Protein AF-A0A6B2NS37-F1 (afdb_monomer_lite)

Foldseek 3Di:
DQPADLLLLLVLLVLLVVCVPRLVVSLVSLVPDDLQNLLLSQLLLCCLVVVDALVCSVVSSVVSSVPVPDRSSVVLNPDPPSSSSSQSSCVRPVHHSVVSVVVVD

pLDDT: mean 93.17, std 7.97, range [64.0, 98.56]

Organism: NCBI:txid2706882

InterPro domains:
  IPR022254 Protein of unknown function DUF3775 [PF12616] (24-95)

Radius of gyration: 12.37 Å; chains: 1; bounding box: 32×26×31 Å

Sequence (105 aa):
MMEISARKVAQVALMARELGRAEGELRAFIDRMSEDEQAELVAIMWIGRGSFEAEEFEEAIATARAEATTPCADYLLGSPHLPDHLENGLDALGISAEDVENDLM

Secondary structure (DSSP, 8-state):
--SS-HHHHHHHHHHHHTHHHHHHHHHHHHTTS-HHHHHHHHHHHHHHTTSS-GGGHHHHHHHHHHT--S-HHHHHHTSTTHHHHHHHHHHHTT--HHHHHHTT-

Structure (mmCIF, N/CA/C/O backbone):
data_AF-A0A6B2NS37-F1
#
_entry.id   AF-A0A6B2NS37-F1
#
loop_
_atom_site.group_PDB
_atom_site.id
_atom_site.type_symbol
_atom_site.label_atom_id
_atom_site.label_alt_id
_atom_site.label_comp_id
_atom_site.label_asym_id
_atom_site.label_entity_id
_atom_site.label_seq_id
_atom_site.pdbx_PDB_ins_code
_atom_site.Cartn_x
_atom_site.Cartn_y
_atom_site.Cartn_z
_atom_site.occupancy
_atom_site.B_iso_or_equiv
_atom_site.auth_seq_id
_atom_site.auth_comp_id
_atom_site.auth_asym_id
_atom_site.auth_atom_id
_atom_site.pdbx_PDB_model_num
ATOM 1 N N . MET A 1 1 ? -12.604 -3.974 6.406 1.00 64.00 1 MET A N 1
ATOM 2 C CA . MET A 1 1 ? -11.517 -4.562 7.236 1.00 64.00 1 MET A CA 1
ATOM 3 C C . MET A 1 1 ? -10.428 -4.893 6.247 1.00 64.00 1 MET A C 1
ATOM 5 O O . MET A 1 1 ? -10.782 -5.484 5.243 1.00 64.00 1 MET A O 1
ATOM 9 N N . MET A 1 2 ? -9.188 -4.466 6.483 1.00 78.75 2 MET A N 1
ATOM 10 C CA . MET A 1 2 ? -8.087 -4.757 5.556 1.00 78.75 2 MET A CA 1
ATOM 11 C C . MET A 1 2 ? -7.899 -6.267 5.412 1.00 78.75 2 MET A C 1
ATOM 13 O O . MET A 1 2 ? -7.722 -6.956 6.420 1.00 78.75 2 MET A O 1
ATOM 17 N N . GLU A 1 3 ? -7.944 -6.757 4.178 1.00 86.19 3 GLU A N 1
ATOM 18 C CA . GLU A 1 3 ? -7.597 -8.131 3.817 1.00 86.19 3 GLU A CA 1
ATOM 19 C C . GLU A 1 3 ? -6.070 -8.312 3.759 1.00 86.19 3 GLU A C 1
ATOM 21 O O . GLU A 1 3 ? -5.536 -9.342 4.182 1.00 86.19 3 GLU A O 1
ATOM 26 N N . ILE A 1 4 ? -5.335 -7.292 3.301 1.00 93.25 4 ILE A N 1
ATOM 27 C CA . ILE A 1 4 ? -3.879 -7.266 3.336 1.00 93.25 4 ILE A CA 1
ATOM 28 C C . ILE A 1 4 ? -3.395 -7.069 4.770 1.00 93.25 4 ILE A C 1
ATOM 30 O O . ILE A 1 4 ? -3.778 -6.144 5.487 1.00 93.25 4 ILE A O 1
ATOM 34 N N . SER A 1 5 ? -2.492 -7.943 5.210 1.00 94.25 5 SER A N 1
ATOM 35 C CA . SER A 1 5 ? -1.856 -7.764 6.508 1.00 94.25 5 SER A CA 1
ATOM 36 C C . SER A 1 5 ? -0.810 -6.654 6.449 1.00 94.25 5 SER A C 1
ATOM 38 O O . SER A 1 5 ? -0.040 -6.557 5.490 1.00 94.25 5 SER A O 1
ATOM 40 N N . ALA A 1 6 ? -0.697 -5.879 7.528 1.00 93.69 6 ALA A N 1
ATOM 41 C CA . ALA A 1 6 ? 0.342 -4.859 7.665 1.00 93.69 6 ALA A CA 1
ATOM 42 C C . ALA A 1 6 ? 1.753 -5.416 7.408 1.00 93.69 6 ALA A C 1
ATOM 44 O O . ALA A 1 6 ? 2.577 -4.771 6.769 1.00 93.69 6 ALA A O 1
ATOM 45 N N . ARG A 1 7 ? 2.005 -6.671 7.813 1.00 94.06 7 ARG A N 1
ATOM 46 C CA . ARG A 1 7 ? 3.263 -7.384 7.545 1.00 94.06 7 ARG A CA 1
ATOM 47 C C . ARG A 1 7 ? 3.586 -7.473 6.055 1.00 94.06 7 ARG A C 1
ATOM 49 O O . ARG A 1 7 ? 4.740 -7.293 5.679 1.00 94.06 7 ARG A O 1
ATOM 56 N N . LYS A 1 8 ? 2.596 -7.764 5.204 1.00 96.25 8 LYS A N 1
ATOM 57 C CA . LYS A 1 8 ? 2.804 -7.803 3.749 1.00 96.25 8 LYS A CA 1
ATOM 58 C C . LYS A 1 8 ? 3.155 -6.419 3.210 1.00 96.25 8 LYS A C 1
ATOM 60 O O . LYS A 1 8 ? 4.044 -6.321 2.373 1.00 96.25 8 LYS A O 1
ATOM 65 N N . VAL A 1 9 ? 2.501 -5.373 3.710 1.00 97.06 9 VAL A N 1
ATOM 66 C CA . VAL A 1 9 ? 2.764 -3.983 3.309 1.00 97.06 9 VAL A CA 1
ATOM 67 C C . VAL A 1 9 ? 4.185 -3.559 3.694 1.00 97.06 9 VAL A C 1
ATOM 69 O O . VAL A 1 9 ? 4.939 -3.118 2.831 1.00 97.06 9 VAL A O 1
ATOM 72 N N . ALA A 1 10 ? 4.592 -3.790 4.945 1.00 95.19 10 ALA A N 1
ATOM 73 C CA . ALA A 1 10 ? 5.952 -3.517 5.416 1.00 95.19 10 ALA A CA 1
ATOM 74 C C . ALA A 1 10 ? 7.007 -4.324 4.637 1.00 95.19 10 ALA A C 1
ATOM 76 O O . ALA A 1 10 ? 8.047 -3.801 4.247 1.00 95.19 10 ALA A O 1
ATOM 77 N N . GLN A 1 11 ? 6.718 -5.589 4.308 1.00 95.69 11 GLN A N 1
ATOM 78 C CA . GLN A 1 11 ? 7.607 -6.397 3.474 1.00 95.69 11 GLN A CA 1
ATOM 79 C C . GLN A 1 11 ? 7.781 -5.804 2.062 1.00 95.69 11 GLN A C 1
ATOM 81 O O . GLN A 1 11 ? 8.896 -5.808 1.538 1.00 95.69 11 GLN A O 1
ATOM 86 N N . VAL A 1 12 ? 6.712 -5.282 1.445 1.00 96.94 12 VAL A N 1
ATOM 87 C CA . VAL A 1 12 ? 6.790 -4.565 0.158 1.00 96.94 12 VAL A CA 1
ATOM 88 C C . VAL A 1 12 ? 7.650 -3.311 0.293 1.00 96.94 12 VAL A C 1
ATOM 90 O O . VAL A 1 12 ? 8.529 -3.113 -0.545 1.00 96.94 12 VAL A O 1
ATOM 93 N N . ALA A 1 13 ? 7.441 -2.504 1.339 1.00 96.06 13 ALA A N 1
ATOM 94 C CA . ALA A 1 13 ? 8.234 -1.303 1.596 1.00 96.06 13 ALA A CA 1
ATOM 95 C C . ALA A 1 13 ? 9.731 -1.638 1.719 1.00 96.06 13 ALA A C 1
ATOM 97 O O . ALA A 1 13 ? 10.548 -1.075 0.988 1.00 96.06 13 ALA A O 1
ATOM 98 N N . LEU A 1 14 ? 10.078 -2.645 2.528 1.00 94.00 14 LEU A N 1
ATOM 99 C CA . LEU A 1 14 ? 11.448 -3.127 2.707 1.00 94.00 14 LEU A CA 1
ATOM 100 C C . LEU A 1 14 ? 12.090 -3.568 1.384 1.00 94.00 14 LEU A C 1
ATOM 102 O O . LEU A 1 14 ? 13.175 -3.103 1.033 1.00 94.00 14 LEU A O 1
ATOM 106 N N . MET A 1 15 ? 11.416 -4.426 0.610 1.00 95.00 15 MET A N 1
ATOM 107 C CA . MET A 1 15 ? 11.932 -4.878 -0.688 1.00 95.00 15 MET A CA 1
ATOM 108 C C . MET A 1 15 ? 12.083 -3.714 -1.680 1.00 95.00 15 MET A C 1
ATOM 110 O O . MET A 1 15 ? 13.039 -3.675 -2.458 1.00 95.00 15 MET A O 1
ATOM 114 N N . ALA A 1 16 ? 11.176 -2.735 -1.634 1.00 94.94 16 ALA A N 1
ATOM 115 C CA . ALA A 1 16 ? 11.221 -1.542 -2.470 1.00 94.94 16 ALA A CA 1
ATOM 116 C C . ALA A 1 16 ? 12.334 -0.549 -2.071 1.00 94.94 16 ALA A C 1
ATOM 118 O O . ALA A 1 16 ? 12.746 0.265 -2.897 1.00 94.94 16 ALA A O 1
ATOM 119 N N . ARG A 1 17 ? 12.902 -0.623 -0.859 1.00 93.31 17 ARG A N 1
ATOM 120 C CA . ARG A 1 17 ? 14.129 0.130 -0.510 1.00 93.31 17 ARG A CA 1
ATOM 121 C C . ARG A 1 17 ? 15.366 -0.431 -1.217 1.00 93.31 17 ARG A C 1
ATOM 123 O O . ARG A 1 17 ? 16.370 0.262 -1.371 1.00 93.31 17 ARG A O 1
ATOM 130 N N . GLU A 1 18 ? 15.286 -1.668 -1.699 1.00 91.44 18 GLU A N 1
ATOM 131 C CA . GLU A 1 18 ? 16.417 -2.435 -2.215 1.00 91.44 18 GLU A CA 1
ATOM 132 C C . GLU A 1 18 ? 16.185 -2.934 -3.648 1.00 91.44 18 GLU A C 1
ATOM 134 O O . GLU A 1 18 ? 16.707 -3.979 -4.047 1.00 91.44 18 GLU A O 1
ATOM 139 N N . LEU A 1 19 ? 15.433 -2.170 -4.452 1.00 85.19 19 LEU A N 1
ATOM 140 C CA . LEU A 1 19 ? 15.003 -2.560 -5.804 1.00 85.19 19 LEU A CA 1
ATOM 141 C C . LEU A 1 19 ? 16.127 -3.106 -6.683 1.00 85.19 19 LEU A C 1
ATOM 143 O O . LEU A 1 19 ? 15.935 -4.115 -7.353 1.00 85.19 19 LEU A O 1
ATOM 147 N N . GLY A 1 20 ? 17.326 -2.520 -6.619 1.00 86.69 20 GLY A N 1
ATOM 148 C CA . GLY A 1 20 ? 18.468 -2.987 -7.410 1.00 86.69 20 GLY A CA 1
ATOM 149 C C . GLY A 1 20 ? 18.829 -4.467 -7.200 1.00 86.69 20 GLY A C 1
ATOM 150 O O . GLY A 1 20 ? 19.374 -5.087 -8.109 1.00 86.69 20 GLY A O 1
ATOM 151 N N . ARG A 1 21 ? 18.516 -5.044 -6.030 1.00 89.06 21 ARG A N 1
ATOM 152 C CA . ARG A 1 21 ? 18.725 -6.469 -5.715 1.00 89.06 21 ARG A CA 1
ATOM 153 C C . ARG A 1 21 ? 17.431 -7.273 -5.588 1.00 89.06 21 ARG A C 1
ATOM 155 O O . ARG A 1 21 ? 17.470 -8.481 -5.790 1.00 89.06 21 ARG A O 1
ATOM 162 N N . ALA A 1 22 ? 16.318 -6.624 -5.254 1.00 90.75 22 ALA A N 1
ATOM 163 C CA . ALA A 1 22 ? 15.072 -7.287 -4.878 1.00 90.75 22 ALA A CA 1
ATOM 164 C C . ALA A 1 22 ? 13.944 -7.164 -5.917 1.00 90.75 22 ALA A C 1
ATOM 166 O O . ALA A 1 22 ? 12.889 -7.750 -5.703 1.00 90.75 22 ALA A O 1
ATOM 167 N N . GLU A 1 23 ? 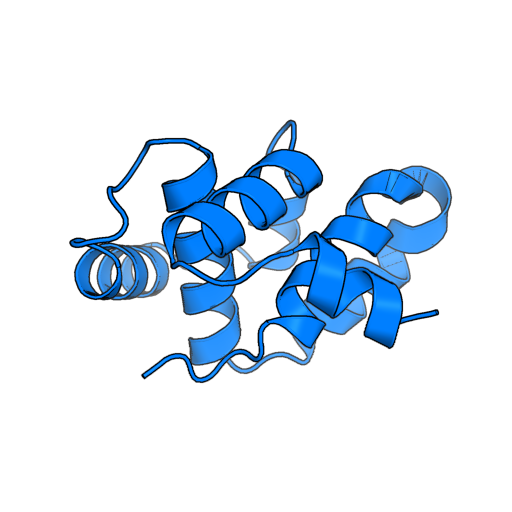14.122 -6.452 -7.040 1.00 94.62 23 GLU A N 1
ATOM 168 C CA . GLU A 1 23 ? 13.015 -6.172 -7.974 1.00 94.62 23 GLU A CA 1
ATOM 169 C C . GLU A 1 23 ? 12.270 -7.440 -8.428 1.00 94.62 23 GLU A C 1
ATOM 171 O O . GLU A 1 23 ? 11.044 -7.489 -8.370 1.00 94.62 23 GLU A O 1
ATOM 176 N N . GLY A 1 24 ? 12.989 -8.489 -8.844 1.00 95.75 24 GLY A N 1
ATOM 177 C CA . GLY A 1 24 ? 12.360 -9.735 -9.296 1.00 95.75 24 GLY A CA 1
ATOM 178 C C . GLY A 1 24 ? 11.564 -10.449 -8.197 1.00 95.75 24 GLY A C 1
ATOM 179 O O . GLY A 1 24 ? 10.493 -10.994 -8.465 1.00 95.75 24 GLY A O 1
ATOM 180 N N . GLU A 1 25 ? 12.060 -10.418 -6.959 1.00 96.31 25 GLU A N 1
ATOM 181 C CA . GLU A 1 25 ? 11.383 -11.004 -5.798 1.00 96.31 25 GLU A CA 1
ATOM 182 C C . GLU A 1 25 ? 10.158 -10.183 -5.395 1.00 96.31 25 GLU A C 1
ATOM 184 O O . GLU A 1 25 ? 9.095 -10.754 -5.161 1.00 96.31 25 GLU A O 1
ATOM 189 N N . LEU A 1 26 ? 10.277 -8.853 -5.399 1.00 97.00 26 LEU A N 1
ATOM 190 C CA . LEU A 1 26 ? 9.184 -7.927 -5.126 1.00 97.00 26 LEU A CA 1
ATOM 191 C C . LEU A 1 26 ? 8.043 -8.084 -6.136 1.00 97.00 26 LEU A C 1
ATOM 193 O O . LEU A 1 26 ? 6.888 -8.210 -5.734 1.00 97.00 26 LEU A O 1
ATOM 197 N N . ARG A 1 27 ? 8.361 -8.149 -7.435 1.00 97.50 27 ARG A N 1
ATOM 198 C CA . ARG A 1 27 ? 7.374 -8.417 -8.494 1.00 97.50 27 ARG A CA 1
ATOM 199 C C . ARG A 1 27 ? 6.638 -9.724 -8.230 1.00 97.50 27 ARG A C 1
ATOM 201 O O . ARG A 1 27 ? 5.419 -9.733 -8.110 1.00 97.50 27 ARG A O 1
ATOM 208 N N . ALA A 1 28 ? 7.385 -10.809 -8.030 1.00 97.19 28 ALA A N 1
ATOM 209 C CA . ALA A 1 28 ? 6.803 -12.117 -7.751 1.00 97.19 28 ALA A CA 1
ATOM 210 C C . ALA A 1 28 ? 5.994 -12.157 -6.442 1.00 97.19 28 ALA A C 1
ATOM 212 O O . ALA A 1 28 ? 5.091 -12.982 -6.310 1.00 97.19 28 ALA A O 1
ATOM 213 N N . PHE A 1 29 ? 6.330 -11.318 -5.461 1.00 97.75 29 PHE A N 1
ATOM 214 C CA . PHE A 1 29 ? 5.588 -11.197 -4.212 1.00 97.75 29 PHE A CA 1
ATOM 215 C C . PHE A 1 29 ? 4.241 -10.502 -4.423 1.00 97.75 29 PHE A C 1
ATOM 217 O O . PHE A 1 29 ? 3.220 -11.043 -3.999 1.00 97.75 29 PHE A O 1
ATOM 224 N N . ILE A 1 30 ? 4.229 -9.363 -5.123 1.00 97.50 30 ILE A N 1
ATOM 225 C CA . ILE A 1 30 ? 3.005 -8.620 -5.463 1.00 97.50 30 ILE A CA 1
ATOM 226 C C . ILE A 1 30 ? 2.098 -9.468 -6.365 1.00 97.50 30 ILE A C 1
ATOM 228 O O . ILE A 1 30 ? 0.910 -9.588 -6.090 1.00 97.50 30 ILE A O 1
ATOM 232 N N . ASP A 1 31 ? 2.651 -10.151 -7.371 1.00 96.31 31 ASP A N 1
ATOM 233 C CA . ASP A 1 31 ? 1.876 -10.973 -8.315 1.00 96.31 31 ASP A CA 1
ATOM 234 C C . ASP A 1 31 ? 1.174 -12.179 -7.661 1.00 96.31 31 ASP A C 1
ATOM 236 O O . ASP A 1 31 ? 0.249 -12.754 -8.234 1.00 96.31 31 ASP A O 1
ATOM 240 N N . ARG A 1 32 ? 1.611 -12.598 -6.466 1.00 97.12 32 ARG A N 1
ATOM 241 C CA . ARG A 1 32 ? 0.965 -13.671 -5.685 1.00 97.12 32 ARG A CA 1
ATOM 242 C C . ARG A 1 32 ? -0.122 -13.164 -4.743 1.00 97.12 32 ARG A C 1
ATOM 244 O O . ARG A 1 32 ? -0.821 -13.989 -4.155 1.00 97.12 32 ARG A O 1
ATOM 251 N N . MET A 1 33 ? -0.228 -11.851 -4.550 1.00 97.44 33 MET A N 1
ATOM 252 C CA . MET A 1 33 ? -1.315 -11.255 -3.782 1.00 97.44 33 MET A CA 1
ATOM 253 C C . MET A 1 33 ? -2.633 -11.404 -4.539 1.00 97.44 33 MET A C 1
ATOM 255 O O . MET A 1 33 ? -2.652 -11.407 -5.771 1.00 97.44 33 MET A O 1
ATOM 259 N N . SER A 1 34 ? -3.736 -11.508 -3.801 1.00 96.88 34 SER A N 1
ATOM 260 C CA . SER A 1 34 ? -5.065 -11.414 -4.413 1.00 96.88 34 SER A CA 1
ATOM 261 C C . SER A 1 34 ? -5.307 -10.015 -4.998 1.00 96.88 34 SER A C 1
ATOM 263 O O . SER A 1 34 ? -4.650 -9.053 -4.605 1.00 96.88 34 SER A O 1
ATOM 265 N N . GLU A 1 35 ? -6.263 -9.885 -5.920 1.00 95.62 35 GLU A N 1
ATOM 266 C CA . GLU A 1 35 ? -6.640 -8.580 -6.493 1.00 95.62 35 GLU A CA 1
ATOM 267 C C . GLU A 1 35 ? -7.071 -7.581 -5.407 1.00 95.62 35 GLU A C 1
ATOM 269 O O . GLU A 1 35 ? -6.747 -6.397 -5.482 1.00 95.62 35 GLU A O 1
ATOM 274 N N . ASP A 1 36 ? -7.734 -8.077 -4.362 1.00 96.38 36 ASP A N 1
ATOM 275 C CA . ASP A 1 36 ? -8.166 -7.296 -3.204 1.00 96.38 36 ASP A CA 1
ATOM 276 C C . ASP A 1 36 ? -6.963 -6.761 -2.418 1.00 96.38 36 ASP A C 1
ATOM 278 O O . ASP A 1 36 ? -6.873 -5.563 -2.164 1.00 96.38 36 ASP A O 1
ATOM 282 N N . GLU A 1 37 ? -5.988 -7.624 -2.122 1.00 98.00 37 GLU A N 1
ATOM 283 C CA . GLU A 1 37 ? -4.744 -7.227 -1.452 1.00 98.00 37 GLU A CA 1
ATOM 284 C C . GLU A 1 37 ? -3.932 -6.228 -2.289 1.00 98.00 37 GLU A C 1
ATOM 286 O O . GLU A 1 37 ? -3.358 -5.287 -1.744 1.00 98.00 37 GLU A O 1
ATOM 291 N N . GLN A 1 38 ? -3.889 -6.400 -3.613 1.00 98.31 38 GLN A N 1
ATOM 292 C CA . GLN A 1 38 ? -3.211 -5.462 -4.510 1.00 98.31 38 GLN A CA 1
ATOM 293 C C . GLN A 1 38 ? -3.894 -4.090 -4.517 1.00 98.31 38 GLN A C 1
ATOM 295 O O . GLN A 1 38 ? -3.208 -3.069 -4.475 1.00 98.31 38 GLN A O 1
ATOM 300 N N . ALA A 1 39 ? -5.228 -4.057 -4.549 1.00 98.19 39 ALA A N 1
ATOM 301 C CA . ALA A 1 39 ? -5.983 -2.812 -4.485 1.00 98.19 39 ALA A CA 1
ATOM 302 C C . ALA A 1 39 ? -5.786 -2.097 -3.142 1.00 98.19 39 ALA A C 1
ATOM 304 O O . ALA A 1 39 ? -5.573 -0.886 -3.117 1.00 98.19 39 ALA A O 1
ATOM 305 N N . GLU A 1 40 ? -5.794 -2.840 -2.036 1.00 98.31 40 GLU A N 1
ATOM 306 C CA . GLU A 1 40 ? -5.509 -2.293 -0.709 1.00 98.31 40 GLU A CA 1
ATOM 307 C C . GLU A 1 40 ? -4.078 -1.759 -0.605 1.00 98.31 40 GLU A C 1
ATOM 309 O O . GLU A 1 40 ? -3.875 -0.661 -0.096 1.00 98.31 40 GLU A O 1
ATOM 314 N N . LEU A 1 41 ? -3.086 -2.463 -1.154 1.00 98.31 41 LEU A N 1
ATOM 315 C CA . LEU A 1 41 ? -1.698 -1.995 -1.186 1.00 98.31 41 LEU A CA 1
ATOM 316 C C . LEU A 1 41 ? -1.553 -0.663 -1.944 1.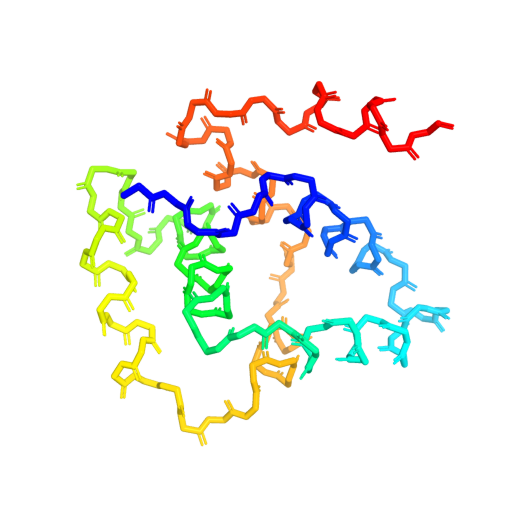00 98.31 41 LEU A C 1
ATOM 318 O O . LEU A 1 41 ? -0.853 0.242 -1.486 1.00 98.31 41 LEU A O 1
ATOM 322 N N . VAL A 1 42 ? -2.234 -0.525 -3.086 1.00 98.38 42 VAL A N 1
ATOM 323 C CA . VAL A 1 42 ? -2.273 0.728 -3.858 1.00 98.38 42 VAL A CA 1
ATOM 324 C C . VAL A 1 42 ? -2.979 1.837 -3.076 1.00 98.38 42 VAL A C 1
ATOM 326 O O . VAL A 1 42 ? -2.471 2.957 -3.029 1.00 98.38 42 VAL A O 1
ATOM 329 N N . ALA A 1 43 ? -4.104 1.533 -2.427 1.00 98.38 43 ALA A N 1
ATOM 330 C CA . ALA A 1 43 ? -4.837 2.490 -1.604 1.00 98.38 43 ALA A CA 1
ATOM 331 C C . ALA A 1 43 ? -3.994 2.999 -0.422 1.00 98.38 43 ALA A C 1
ATOM 333 O O . ALA A 1 43 ? -3.943 4.205 -0.181 1.00 98.38 43 ALA A O 1
ATOM 334 N N . ILE A 1 44 ? -3.263 2.111 0.262 1.00 98.38 44 ILE A N 1
ATOM 335 C CA . ILE A 1 44 ? -2.338 2.479 1.345 1.00 98.38 44 ILE A CA 1
ATOM 336 C C . ILE A 1 44 ? -1.239 3.411 0.819 1.00 98.38 44 ILE A C 1
ATOM 338 O O . ILE A 1 44 ? -0.978 4.454 1.418 1.00 98.38 44 ILE A O 1
ATOM 342 N N . MET A 1 45 ? -0.640 3.089 -0.333 1.00 98.50 45 MET A N 1
ATOM 343 C CA . MET A 1 45 ? 0.349 3.960 -0.979 1.00 98.50 45 MET A CA 1
ATOM 344 C C . MET A 1 45 ? -0.233 5.343 -1.302 1.00 98.50 45 MET A C 1
ATOM 346 O O . MET A 1 45 ? 0.420 6.360 -1.071 1.00 98.50 45 MET A O 1
ATOM 350 N N . TRP A 1 46 ? -1.466 5.411 -1.810 1.00 98.56 46 TRP A N 1
ATOM 351 C CA . TRP A 1 46 ? -2.130 6.681 -2.097 1.00 98.56 46 TRP A CA 1
ATOM 352 C C . TRP A 1 46 ? -2.405 7.515 -0.849 1.00 98.56 46 TRP A C 1
ATOM 354 O O . TRP A 1 46 ? -2.220 8.733 -0.909 1.00 98.56 46 TRP A O 1
ATOM 364 N N . ILE A 1 47 ? -2.779 6.885 0.267 1.00 98.38 47 ILE A N 1
ATOM 365 C CA . ILE A 1 47 ? -2.954 7.572 1.552 1.00 98.38 47 ILE A CA 1
ATOM 366 C C . ILE A 1 47 ? -1.625 8.151 2.032 1.00 98.38 47 ILE A C 1
ATOM 368 O O . ILE A 1 47 ? -1.534 9.347 2.291 1.00 98.38 47 ILE A O 1
ATOM 372 N N . GLY A 1 48 ? -0.550 7.360 2.056 1.00 97.94 48 GLY A N 1
ATOM 373 C CA . GLY A 1 48 ? 0.760 7.872 2.473 1.00 97.94 48 GLY A CA 1
ATOM 374 C C . GLY A 1 48 ? 1.410 8.849 1.484 1.00 97.94 48 GLY A C 1
ATOM 375 O O . GLY A 1 48 ? 2.414 9.490 1.805 1.00 97.94 48 GLY A O 1
ATOM 376 N N . ARG A 1 49 ? 0.848 8.998 0.279 1.00 97.62 49 ARG A N 1
ATOM 377 C CA . ARG A 1 49 ? 1.170 10.067 -0.682 1.00 97.62 49 ARG A CA 1
ATOM 378 C C . ARG A 1 49 ? 0.291 11.314 -0.505 1.00 97.62 49 ARG A C 1
ATOM 380 O O . ARG A 1 49 ? 0.578 12.340 -1.118 1.00 97.62 49 ARG A O 1
ATOM 387 N N . GLY A 1 50 ? -0.769 11.240 0.298 1.00 97.56 50 GLY A N 1
ATOM 388 C CA . GLY A 1 50 ? -1.747 12.314 0.489 1.00 97.56 50 GLY A CA 1
ATOM 389 C C . GLY A 1 50 ? -2.699 12.496 -0.695 1.00 97.56 50 GLY A C 1
ATOM 390 O O . GLY A 1 50 ? -3.143 13.606 -0.966 1.00 97.56 50 GLY A O 1
ATOM 391 N N . SER A 1 51 ? -2.953 11.436 -1.472 1.00 98.06 51 SER A N 1
ATOM 392 C CA . SER A 1 51 ? -3.977 11.444 -2.533 1.00 98.06 51 SER A CA 1
ATOM 393 C C . SER A 1 51 ? -5.378 11.131 -2.008 1.00 98.06 51 SER A C 1
ATOM 395 O O . SER A 1 51 ? -6.347 11.516 -2.649 1.00 98.06 51 SER A O 1
ATOM 397 N N . PHE A 1 52 ? -5.450 10.446 -0.869 1.00 98.38 52 PHE A N 1
ATOM 398 C CA . PHE A 1 52 ? -6.655 1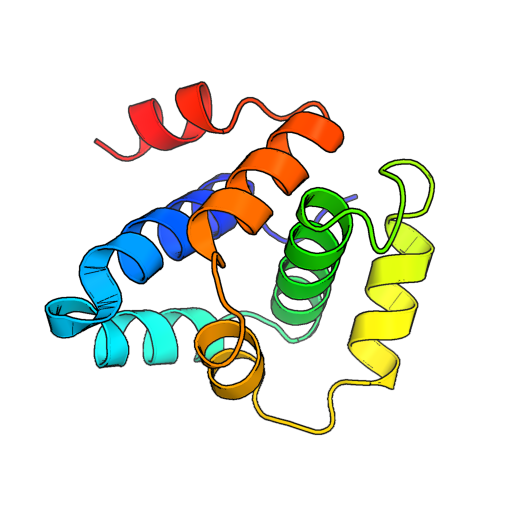0.158 -0.098 1.00 98.38 52 PHE A CA 1
ATOM 399 C C . PHE A 1 52 ? -6.322 10.319 1.384 1.00 98.38 52 PHE A C 1
ATOM 401 O O . PHE A 1 52 ? -5.166 10.147 1.780 1.00 98.38 52 PHE A O 1
ATOM 408 N N . GLU A 1 53 ? -7.325 10.606 2.199 1.00 97.75 53 GLU A N 1
ATOM 409 C CA . GLU A 1 53 ? -7.216 10.581 3.654 1.00 97.75 53 GLU A CA 1
ATOM 410 C C . GLU A 1 53 ? -7.489 9.170 4.204 1.00 97.75 53 GLU A C 1
ATOM 412 O O . GLU A 1 53 ? -8.132 8.337 3.563 1.00 97.75 53 GLU A O 1
ATOM 417 N N . ALA A 1 54 ? -7.044 8.886 5.433 1.00 96.25 54 ALA A N 1
ATOM 418 C CA . ALA A 1 54 ? -7.266 7.584 6.078 1.00 96.25 54 ALA A CA 1
ATOM 419 C C . ALA A 1 54 ? -8.761 7.223 6.213 1.00 96.25 54 ALA A C 1
ATOM 421 O O . ALA A 1 54 ? -9.145 6.056 6.137 1.00 96.25 54 ALA A O 1
ATOM 422 N N . GLU A 1 55 ? -9.615 8.232 6.381 1.00 96.50 55 GLU A N 1
ATOM 423 C CA . GLU A 1 55 ? -11.073 8.090 6.469 1.00 96.50 55 GLU A CA 1
ATOM 424 C C . GLU A 1 55 ? -11.711 7.696 5.123 1.00 96.50 55 GLU A C 1
ATOM 426 O O . GLU A 1 55 ? -12.810 7.143 5.096 1.00 96.50 55 GLU A O 1
ATOM 431 N N . GLU A 1 56 ? -11.002 7.922 4.013 1.00 97.81 56 GLU A N 1
ATOM 432 C CA . GLU A 1 56 ? -11.429 7.635 2.639 1.00 97.81 56 GLU A CA 1
ATOM 433 C C . GLU A 1 56 ? -10.893 6.282 2.137 1.00 97.81 56 GLU A C 1
ATOM 435 O O . GLU A 1 56 ? -10.953 5.981 0.947 1.00 97.81 56 GLU A O 1
ATOM 440 N N . PHE A 1 57 ? -10.375 5.430 3.026 1.00 96.56 57 PHE A N 1
ATOM 441 C CA . PHE A 1 57 ? -9.687 4.197 2.636 1.00 96.56 57 PHE A CA 1
ATOM 442 C C . PHE A 1 57 ? -10.532 3.252 1.765 1.00 96.56 57 PHE A C 1
ATOM 444 O O . PHE A 1 57 ? -10.047 2.732 0.763 1.00 96.56 57 PHE A O 1
ATOM 451 N N . GLU A 1 58 ? -11.813 3.070 2.086 1.00 97.19 58 GLU A N 1
ATOM 452 C CA . GLU A 1 58 ? -12.718 2.231 1.282 1.00 97.19 58 GLU A CA 1
ATOM 453 C C . GLU A 1 58 ? -12.965 2.827 -0.121 1.00 97.19 58 GLU A C 1
ATOM 455 O O . GLU A 1 58 ? -13.083 2.092 -1.105 1.00 97.19 58 GLU A O 1
ATOM 460 N N . GLU A 1 59 ? -12.985 4.159 -0.246 1.00 98.00 59 GLU A N 1
ATOM 461 C CA . GLU A 1 59 ? -13.074 4.847 -1.541 1.00 98.00 59 GLU A CA 1
ATOM 462 C C . GLU A 1 59 ? -11.772 4.707 -2.338 1.00 98.00 59 GLU A C 1
ATOM 464 O O . GLU A 1 59 ? -11.807 4.431 -3.542 1.00 98.00 59 GLU A O 1
ATOM 469 N N . ALA A 1 60 ? -10.625 4.815 -1.666 1.00 98.25 60 ALA A N 1
ATOM 470 C CA . ALA A 1 60 ? -9.318 4.589 -2.266 1.00 98.25 60 ALA A CA 1
ATOM 471 C C . ALA A 1 60 ? -9.194 3.155 -2.811 1.00 98.25 60 ALA A C 1
ATOM 473 O O . ALA A 1 60 ? -8.732 2.974 -3.937 1.00 98.25 60 ALA A O 1
ATOM 474 N N . ILE A 1 61 ? -9.676 2.140 -2.079 1.00 98.06 61 ILE A N 1
ATOM 475 C CA . ILE A 1 61 ? -9.717 0.744 -2.552 1.00 98.06 61 ILE A CA 1
ATOM 476 C C . ILE A 1 61 ? -10.619 0.611 -3.780 1.00 98.06 61 ILE A C 1
ATOM 478 O O . ILE A 1 61 ? -10.226 -0.001 -4.775 1.00 98.06 61 ILE A O 1
ATOM 482 N N . ALA A 1 62 ? -11.836 1.161 -3.728 1.00 97.94 62 ALA A N 1
ATOM 483 C CA . ALA A 1 62 ? -12.769 1.094 -4.850 1.00 97.94 62 ALA A CA 1
ATOM 484 C C . ALA A 1 62 ? -12.179 1.745 -6.112 1.00 97.94 62 ALA A C 1
ATOM 486 O O . ALA A 1 62 ? -12.283 1.187 -7.207 1.00 97.94 62 ALA A O 1
ATOM 487 N N . THR A 1 63 ? -11.502 2.880 -5.940 1.00 98.19 63 THR A N 1
ATOM 488 C CA . THR A 1 63 ? -10.793 3.585 -7.010 1.00 98.19 63 THR A CA 1
ATOM 489 C C . THR A 1 63 ? -9.625 2.752 -7.538 1.00 98.19 63 THR A C 1
ATOM 491 O O . THR A 1 63 ? -9.523 2.548 -8.745 1.00 98.19 63 THR A O 1
ATOM 494 N N . ALA A 1 64 ? -8.801 2.174 -6.659 1.00 97.56 64 ALA A N 1
ATOM 495 C CA . ALA A 1 64 ? -7.677 1.324 -7.050 1.00 97.56 64 ALA A CA 1
ATOM 496 C C . ALA A 1 64 ? -8.133 0.111 -7.875 1.00 97.56 64 ALA A C 1
ATOM 498 O O . ALA A 1 64 ? -7.518 -0.210 -8.890 1.00 97.56 64 ALA A O 1
ATOM 499 N N . ARG A 1 65 ? -9.251 -0.526 -7.498 1.00 96.88 65 ARG A N 1
ATOM 500 C CA . ARG A 1 65 ? -9.860 -1.624 -8.271 1.00 96.88 65 ARG A CA 1
ATOM 501 C C . ARG A 1 65 ? -10.341 -1.161 -9.644 1.00 96.88 65 ARG A C 1
ATOM 503 O O . ARG A 1 65 ? -10.128 -1.856 -10.633 1.00 96.88 65 ARG A O 1
ATOM 510 N N . ALA A 1 66 ? -11.005 -0.008 -9.709 1.00 97.38 66 ALA A N 1
ATOM 511 C CA . ALA A 1 66 ? -11.537 0.530 -10.959 1.00 97.38 66 ALA A CA 1
ATOM 512 C C . ALA A 1 66 ? -10.426 0.938 -11.943 1.00 97.38 66 ALA A C 1
ATOM 514 O O . ALA A 1 66 ? -10.598 0.803 -13.155 1.00 97.38 66 ALA A O 1
ATOM 515 N N . GLU A 1 67 ? -9.289 1.405 -11.426 1.00 95.56 67 GLU A N 1
ATOM 516 C CA . GLU A 1 67 ? -8.148 1.884 -12.210 1.00 95.56 67 GLU A CA 1
ATOM 517 C C . GLU A 1 67 ? -7.057 0.824 -12.451 1.00 95.56 67 GLU A C 1
ATOM 519 O O . GLU A 1 67 ? -6.029 1.133 -13.055 1.00 95.56 67 GLU A O 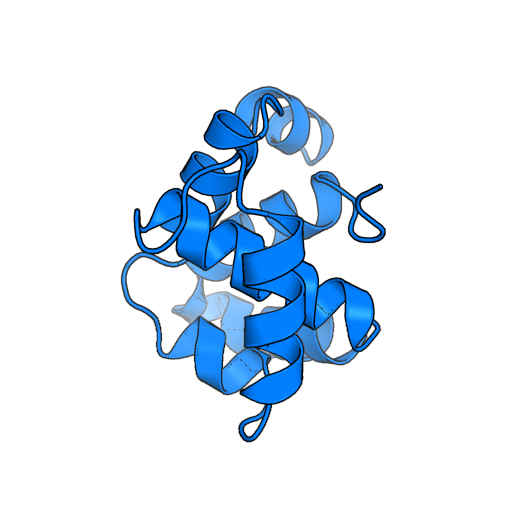1
ATOM 524 N N . ALA A 1 68 ? -7.266 -0.433 -12.036 1.00 94.44 68 ALA A N 1
ATOM 525 C CA . ALA A 1 68 ? -6.310 -1.540 -12.165 1.00 94.44 68 ALA A CA 1
ATOM 526 C C . ALA A 1 68 ? -6.131 -2.038 -13.620 1.00 94.44 68 ALA A C 1
ATOM 528 O O . ALA A 1 68 ? -6.337 -3.207 -13.941 1.00 94.44 68 ALA A O 1
ATOM 529 N N . THR A 1 69 ? -5.745 -1.148 -14.538 1.00 93.31 69 THR A N 1
ATOM 530 C CA . THR A 1 69 ? -5.536 -1.446 -15.968 1.00 93.31 69 THR A CA 1
ATOM 531 C C . THR A 1 69 ? -4.100 -1.853 -16.306 1.00 93.31 69 THR A C 1
ATOM 533 O O . THR A 1 69 ? -3.821 -2.267 -17.430 1.00 93.31 69 THR A O 1
ATOM 536 N N . THR A 1 70 ? -3.185 -1.709 -15.350 1.00 92.81 70 THR A N 1
ATOM 537 C CA . THR A 1 70 ? -1.754 -2.023 -15.456 1.00 92.81 70 THR A CA 1
ATOM 538 C C . THR A 1 70 ? -1.418 -3.055 -14.379 1.00 92.81 70 THR A C 1
ATOM 540 O O . THR A 1 70 ? -2.002 -2.969 -13.297 1.00 92.81 70 THR A O 1
ATOM 543 N N . PRO A 1 71 ? -0.494 -4.009 -14.612 1.00 95.88 71 PRO A N 1
ATOM 544 C CA . PRO A 1 71 ? -0.046 -4.911 -13.554 1.00 95.88 71 PRO A CA 1
ATOM 545 C C . PRO A 1 71 ? 0.363 -4.130 -12.300 1.00 95.88 71 PRO A C 1
ATOM 547 O O . PRO A 1 71 ? 1.131 -3.169 -12.392 1.00 95.88 71 PRO A O 1
ATOM 550 N N . CYS A 1 72 ? -0.145 -4.529 -11.130 1.00 96.69 72 CYS A N 1
ATOM 551 C CA . CYS A 1 72 ? 0.055 -3.779 -9.886 1.00 96.69 72 CYS A CA 1
ATOM 552 C C . CYS A 1 72 ? 1.544 -3.572 -9.572 1.00 96.69 72 CYS A C 1
ATOM 554 O O . CYS A 1 72 ? 1.962 -2.468 -9.226 1.00 96.69 72 CYS A O 1
ATOM 556 N N . ALA A 1 73 ? 2.370 -4.601 -9.796 1.00 96.56 73 ALA A N 1
ATOM 557 C CA . ALA A 1 73 ? 3.813 -4.504 -9.614 1.00 96.56 73 ALA A CA 1
ATOM 558 C C . ALA A 1 73 ? 4.447 -3.418 -10.502 1.00 96.56 73 ALA A C 1
ATOM 560 O O . ALA A 1 73 ? 5.266 -2.645 -10.014 1.00 96.56 73 ALA A O 1
ATOM 561 N N . ASP A 1 74 ? 4.052 -3.308 -11.775 1.00 96.56 74 ASP A N 1
ATOM 562 C CA . ASP A 1 74 ? 4.562 -2.264 -12.674 1.00 9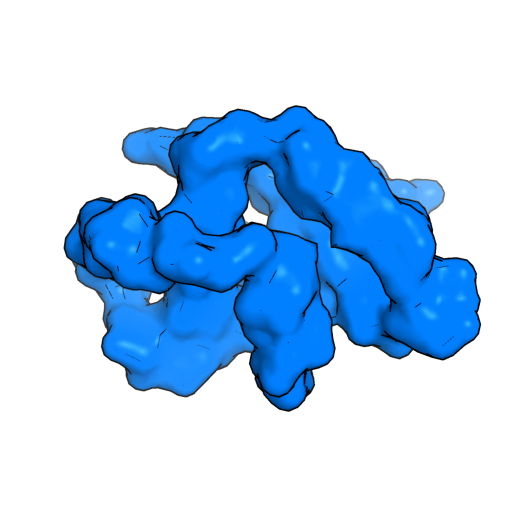6.56 74 ASP A CA 1
ATOM 563 C C . ASP A 1 74 ? 4.136 -0.865 -12.221 1.00 96.56 74 ASP A C 1
ATOM 565 O O . ASP A 1 74 ? 4.940 0.067 -12.248 1.00 96.56 74 ASP A O 1
ATOM 569 N N . TYR A 1 75 ? 2.886 -0.724 -11.777 1.00 97.19 75 TYR A N 1
ATOM 570 C CA . TYR A 1 75 ? 2.365 0.540 -11.268 1.00 97.19 75 TYR A CA 1
ATOM 571 C C . TYR A 1 75 ? 3.120 1.007 -10.016 1.00 97.19 75 TYR A C 1
ATOM 573 O O . TYR A 1 75 ? 3.595 2.142 -9.966 1.00 97.19 75 TYR A O 1
ATOM 581 N N . LEU A 1 76 ? 3.278 0.122 -9.027 1.00 96.69 76 LEU A N 1
ATOM 582 C CA . LEU A 1 76 ? 3.955 0.436 -7.770 1.00 96.69 76 LEU A CA 1
ATOM 583 C C . LEU A 1 76 ? 5.447 0.712 -7.982 1.00 96.69 76 LEU A C 1
ATOM 585 O O . LEU A 1 76 ? 5.955 1.708 -7.475 1.00 96.69 76 LEU A O 1
ATOM 589 N N . LEU A 1 77 ? 6.144 -0.108 -8.776 1.00 94.44 77 LEU A N 1
ATOM 590 C CA . LEU A 1 77 ? 7.569 0.089 -9.082 1.00 94.44 77 LEU A CA 1
ATOM 591 C C . LEU A 1 77 ? 7.844 1.366 -9.883 1.00 94.44 77 LEU A C 1
ATOM 593 O O . LEU A 1 77 ? 8.943 1.914 -9.810 1.00 94.44 77 LEU A O 1
ATOM 597 N N . GLY A 1 78 ? 6.854 1.847 -10.637 1.00 93.88 78 GLY A N 1
ATOM 598 C CA . GLY A 1 78 ? 6.906 3.141 -11.310 1.00 93.88 78 GLY A CA 1
ATOM 599 C C . GLY A 1 78 ? 6.684 4.336 -10.378 1.00 93.88 78 GLY A C 1
ATOM 600 O O . GLY A 1 78 ? 6.945 5.467 -10.790 1.00 93.88 78 GLY A O 1
ATOM 601 N N . SER A 1 79 ? 6.215 4.114 -9.144 1.00 93.06 79 SER A N 1
ATOM 602 C CA . SER A 1 79 ? 5.952 5.176 -8.174 1.00 93.06 79 SER A CA 1
ATOM 603 C C . SER A 1 79 ? 7.236 5.584 -7.442 1.00 93.06 79 SER A C 1
ATOM 605 O O . SER A 1 79 ? 7.821 4.773 -6.717 1.00 93.06 79 SER A O 1
ATOM 607 N N . PRO A 1 80 ? 7.671 6.854 -7.548 1.00 92.62 80 PRO A N 1
ATOM 608 C CA . PRO A 1 80 ? 8.731 7.384 -6.698 1.00 92.62 80 PRO A CA 1
ATOM 609 C C . PRO A 1 80 ? 8.364 7.253 -5.217 1.00 92.62 80 PRO A C 1
ATOM 611 O O . PRO A 1 80 ? 7.186 7.315 -4.869 1.00 92.62 80 PRO A O 1
ATOM 614 N N . HIS A 1 81 ? 9.374 7.104 -4.356 1.00 95.75 81 HIS A N 1
ATOM 615 C CA . HIS A 1 81 ? 9.208 7.067 -2.895 1.00 95.75 81 HIS A CA 1
ATOM 616 C C . HIS A 1 81 ? 8.209 6.012 -2.389 1.00 95.75 81 HIS A C 1
ATOM 618 O O . HIS A 1 81 ? 7.644 6.168 -1.311 1.00 95.75 81 HIS A O 1
ATOM 624 N N . LEU A 1 82 ? 8.006 4.923 -3.146 1.00 96.81 82 LEU A N 1
ATOM 625 C CA . LEU A 1 82 ? 7.083 3.846 -2.779 1.00 96.81 82 LEU A CA 1
ATOM 626 C C . LEU A 1 82 ? 7.252 3.361 -1.324 1.00 96.81 82 LEU A C 1
ATOM 628 O O . LEU A 1 82 ? 6.230 3.276 -0.648 1.00 96.81 82 LEU A O 1
ATOM 632 N N . PRO A 1 83 ? 8.471 3.074 -0.815 1.00 96.81 83 PRO A N 1
ATOM 633 C CA . PRO A 1 83 ? 8.627 2.638 0.573 1.00 96.81 83 PRO A CA 1
ATOM 634 C C . PRO A 1 83 ? 8.057 3.640 1.577 1.00 96.81 83 PRO A C 1
ATOM 636 O O . PRO A 1 83 ? 7.234 3.275 2.409 1.00 96.81 83 PRO A O 1
ATOM 639 N N . ASP A 1 84 ? 8.426 4.914 1.427 1.00 96.69 84 ASP A N 1
ATOM 640 C CA . ASP A 1 84 ? 8.020 5.972 2.352 1.00 96.69 84 ASP A CA 1
ATOM 641 C C . ASP A 1 84 ? 6.497 6.187 2.296 1.00 96.69 84 ASP A C 1
ATOM 643 O O . ASP A 1 84 ? 5.854 6.421 3.314 1.00 96.69 84 ASP A O 1
ATOM 647 N N . HIS A 1 85 ? 5.884 6.065 1.115 1.00 98.06 85 HIS A N 1
ATOM 648 C CA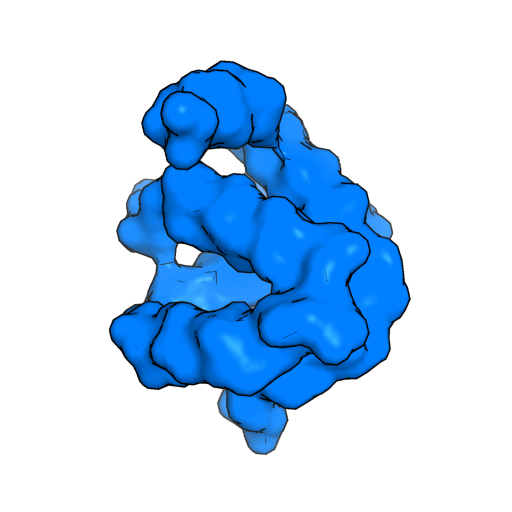 . HIS A 1 85 ? 4.429 6.151 0.980 1.00 98.06 85 HIS A CA 1
ATOM 649 C C . HIS A 1 85 ? 3.693 4.971 1.620 1.00 98.06 85 HIS A C 1
ATOM 651 O O . HIS A 1 85 ? 2.620 5.165 2.180 1.00 98.06 85 HIS A O 1
ATOM 657 N N . LEU A 1 86 ? 4.234 3.756 1.567 1.00 97.75 86 LEU A N 1
ATOM 658 C CA . LEU A 1 86 ? 3.603 2.609 2.221 1.00 97.75 86 LEU A CA 1
ATOM 659 C C . LEU A 1 86 ? 3.675 2.714 3.748 1.00 97.75 86 LEU A C 1
ATOM 661 O O . LEU A 1 86 ? 2.676 2.464 4.417 1.00 97.75 86 LEU A O 1
ATOM 665 N N . GLU A 1 87 ? 4.821 3.131 4.284 1.00 96.12 87 GLU A N 1
ATOM 666 C CA . GLU A 1 87 ? 5.016 3.349 5.723 1.00 96.12 87 GLU A CA 1
ATOM 667 C C . GLU A 1 87 ? 4.107 4.469 6.245 1.00 96.12 87 GLU A C 1
ATOM 669 O O . GLU A 1 87 ? 3.318 4.241 7.160 1.00 96.12 87 GLU A O 1
ATOM 674 N N . ASN A 1 88 ? 4.103 5.635 5.587 1.00 97.06 88 ASN A N 1
ATOM 675 C CA . ASN A 1 88 ? 3.206 6.736 5.951 1.00 97.06 88 ASN A CA 1
ATOM 676 C C . ASN A 1 88 ? 1.724 6.334 5.861 1.00 97.06 88 ASN A C 1
ATOM 678 O O . ASN A 1 88 ? 0.902 6.806 6.643 1.00 97.06 88 ASN A O 1
ATOM 682 N N . GLY A 1 89 ? 1.369 5.484 4.892 1.00 97.50 89 GLY A N 1
ATOM 683 C CA . GLY A 1 89 ? 0.008 4.984 4.726 1.00 97.50 89 GLY A CA 1
ATOM 684 C C . GLY A 1 89 ? -0.427 4.075 5.875 1.00 97.50 89 GLY A C 1
ATOM 685 O O . GLY A 1 89 ? -1.547 4.207 6.364 1.00 97.50 89 GLY A O 1
ATOM 686 N N . LEU A 1 90 ? 0.458 3.187 6.342 1.00 95.94 90 LEU A N 1
ATOM 687 C CA . LEU A 1 90 ? 0.202 2.365 7.530 1.00 95.94 90 LEU A CA 1
ATOM 688 C C . LEU A 1 90 ? 0.037 3.239 8.777 1.00 95.94 90 LEU A C 1
ATOM 690 O O . LEU A 1 90 ? -0.955 3.083 9.495 1.00 95.94 90 LEU A O 1
ATOM 694 N N . ASP A 1 91 ? 0.939 4.201 8.980 1.00 95.38 91 ASP A N 1
ATOM 695 C CA . ASP A 1 91 ? 0.889 5.111 10.125 1.00 95.38 91 ASP A CA 1
ATOM 696 C C . ASP A 1 91 ? -0.412 5.932 10.134 1.00 95.38 91 ASP A C 1
ATOM 698 O O . ASP A 1 91 ? -1.068 6.056 11.172 1.00 95.38 91 ASP A O 1
ATOM 702 N N . ALA A 1 92 ? -0.844 6.436 8.971 1.00 95.94 92 ALA A N 1
ATOM 703 C CA . ALA A 1 92 ? -2.108 7.159 8.816 1.00 95.94 92 ALA A CA 1
ATOM 704 C C . ALA A 1 92 ? -3.336 6.293 9.154 1.00 95.94 92 ALA A C 1
ATOM 706 O O . ALA A 1 92 ? -4.321 6.797 9.694 1.00 95.94 92 ALA A O 1
ATOM 707 N N . LEU A 1 93 ? -3.269 4.985 8.892 1.00 94.25 93 LEU A N 1
ATOM 708 C CA . LEU A 1 93 ? -4.304 4.011 9.256 1.00 94.25 93 LEU A CA 1
ATOM 709 C C . LEU A 1 93 ? -4.217 3.557 10.726 1.00 94.25 93 LEU A C 1
ATOM 711 O O . LEU A 1 93 ? -4.975 2.684 11.154 1.00 94.25 93 LEU A O 1
ATOM 715 N N . GLY A 1 94 ? -3.316 4.150 11.516 1.00 92.19 94 GLY A N 1
ATOM 716 C CA . GLY A 1 94 ? -3.116 3.821 12.925 1.00 92.19 94 GLY A CA 1
ATOM 717 C C . GLY A 1 94 ? -2.356 2.513 13.147 1.00 92.19 94 GLY A C 1
ATOM 718 O O . GLY A 1 94 ? -2.442 1.937 14.233 1.00 92.19 94 GLY A O 1
ATOM 719 N N . ILE A 1 95 ? -1.633 2.031 12.134 1.00 88.25 95 ILE A N 1
ATOM 720 C CA . ILE A 1 95 ? -0.764 0.861 12.221 1.00 88.25 95 ILE A CA 1
ATOM 721 C C . ILE A 1 95 ? 0.680 1.344 12.230 1.00 88.25 95 ILE A C 1
ATOM 723 O O . ILE A 1 95 ? 1.164 1.851 11.230 1.00 88.25 95 ILE A O 1
ATOM 727 N N . SER A 1 96 ? 1.379 1.127 13.341 1.00 79.81 96 SER A N 1
ATOM 728 C CA . SER A 1 96 ? 2.810 1.422 13.439 1.00 79.81 96 SER A CA 1
ATOM 729 C C . SER A 1 96 ? 3.596 0.561 12.450 1.00 79.81 96 SER A C 1
ATOM 731 O O . SER A 1 96 ? 3.683 -0.660 12.619 1.00 79.81 96 SER A O 1
ATOM 733 N N . ALA A 1 97 ? 4.161 1.184 11.413 1.00 70.81 97 ALA A N 1
ATOM 734 C CA . ALA A 1 97 ? 5.023 0.483 10.463 1.00 70.81 97 ALA A CA 1
ATOM 735 C C . ALA A 1 97 ? 6.280 -0.079 11.157 1.00 70.81 97 ALA A C 1
ATOM 737 O O . ALA A 1 97 ? 6.677 -1.212 10.888 1.00 70.81 97 ALA A O 1
ATOM 738 N N . GLU A 1 98 ? 6.840 0.662 12.120 1.00 72.31 98 GLU A N 1
ATOM 739 C CA . GLU A 1 98 ? 8.032 0.278 12.889 1.00 72.31 98 GLU A CA 1
ATOM 740 C C . GLU A 1 98 ? 7.812 -1.001 13.715 1.00 72.31 98 GLU A C 1
ATOM 742 O O . GLU A 1 98 ? 8.668 -1.889 13.740 1.00 72.31 98 GLU A O 1
ATOM 747 N N . ASP A 1 99 ? 6.648 -1.147 14.355 1.00 75.25 99 ASP A N 1
ATOM 748 C CA . ASP A 1 99 ? 6.328 -2.355 15.128 1.00 75.25 99 ASP A CA 1
ATOM 749 C C . ASP A 1 99 ? 6.236 -3.589 14.217 1.00 75.25 99 ASP A C 1
ATOM 751 O O . ASP A 1 99 ? 6.710 -4.672 14.558 1.00 75.25 99 ASP A O 1
ATOM 755 N N . VAL A 1 100 ? 5.673 -3.414 13.020 1.00 76.25 100 VAL A N 1
ATOM 756 C CA . VAL A 1 100 ? 5.525 -4.488 12.032 1.00 76.25 100 VAL A CA 1
ATOM 757 C C . VAL A 1 100 ? 6.869 -4.868 11.401 1.00 76.25 100 VAL A C 1
ATOM 759 O O . VAL A 1 100 ? 7.112 -6.049 11.138 1.00 76.25 100 VAL A O 1
ATOM 762 N N . GLU A 1 101 ? 7.744 -3.894 11.155 1.00 71.44 101 GLU A N 1
ATOM 763 C CA . GLU A 1 101 ? 9.107 -4.128 10.672 1.00 71.44 101 GLU A CA 1
ATOM 764 C C . GLU A 1 101 ? 9.976 -4.853 11.699 1.00 71.44 101 GLU A C 1
ATOM 766 O O . GLU A 1 101 ? 10.717 -5.768 11.336 1.00 71.44 101 GLU A O 1
ATOM 771 N N . ASN A 1 102 ? 9.857 -4.514 12.982 1.00 71.62 102 ASN A N 1
ATOM 772 C CA . ASN A 1 102 ? 10.567 -5.224 14.045 1.00 71.62 102 ASN A CA 1
ATOM 773 C C . ASN A 1 102 ? 10.162 -6.706 14.124 1.00 71.62 102 ASN A C 1
ATOM 775 O O . ASN A 1 102 ? 11.017 -7.556 14.359 1.00 71.62 102 ASN A O 1
ATOM 779 N N . ASP A 1 103 ? 8.898 -7.037 13.847 1.00 70.69 103 ASP A N 1
ATOM 780 C CA . ASP A 1 103 ? 8.414 -8.423 13.757 1.00 70.69 103 ASP A CA 1
ATOM 781 C C . ASP A 1 103 ? 8.887 -9.164 12.481 1.00 70.69 103 ASP A C 1
ATOM 783 O O . ASP A 1 103 ? 8.686 -10.381 12.335 1.00 70.69 103 ASP A O 1
ATOM 787 N N . LEU A 1 104 ? 9.452 -8.455 11.498 1.00 73.38 104 LEU A N 1
ATOM 788 C CA . LEU A 1 104 ? 10.002 -9.035 10.267 1.00 73.38 104 LEU A CA 1
ATOM 789 C C . LEU A 1 104 ? 11.471 -9.474 10.408 1.00 73.38 104 LEU A C 1
ATOM 791 O O . LEU A 1 104 ? 11.889 -10.326 9.615 1.00 73.38 104 LEU A O 1
ATOM 795 N N . MET A 1 105 ? 12.218 -8.927 11.377 1.00 66.88 105 MET A N 1
ATOM 796 C CA . MET A 1 105 ? 13.636 -9.231 11.654 1.00 66.88 105 MET A CA 1
ATOM 797 C C . MET A 1 105 ? 13.823 -10.446 12.570 1.00 66.88 105 MET A C 1
ATOM 799 O O . MET A 1 105 ? 14.819 -11.177 12.352 1.00 66.88 105 MET A O 1
#